Protein 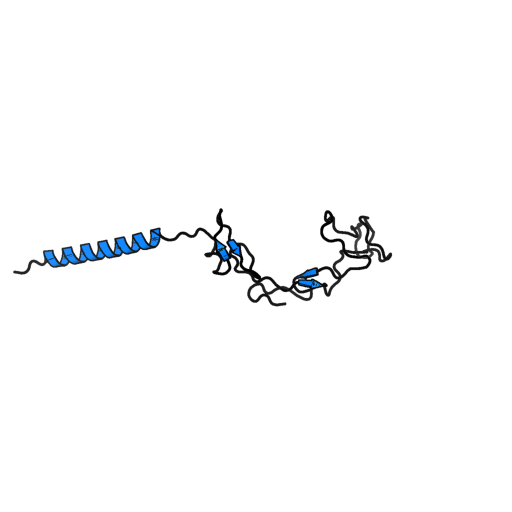AF-A0A7S1CEI7-F1 (afdb_monomer_lite)

Sequence (135 aa):
FRSPWGVLTTYTMKAAFVALLALAAFAAVNAECPNACSGHGDCATKDQCNCYPNYHGADCSLRTCPFGLSFVDTPQGDLNHDGSVTNANVAVQWSNANQWEKYPNQGQYSAGADEAHFYAECSNKGHCDYETGLC

Secondary structure (DSSP, 8-state):
---THHHHHHHHHHHHHHHHHHHHHHTT----SGGGGGGSEEEETTTEEEEPTTEESTTS-EEPPPEEE-SSPPS-S-TT-SS---S-EE--TT-SS-EESS----SS--PPTT----EEEGGGSS--BTTTTB-

pLDDT: mean 76.33, std 15.22, range [45.56, 97.38]

Organism: NCBI:txid1486930

Structure (mmCIF, N/CA/C/O backbone):
data_AF-A0A7S1CEI7-F1
#
_entry.id   AF-A0A7S1CEI7-F1
#
loop_
_atom_site.group_PDB
_atom_site.id
_atom_site.type_symbol
_atom_site.label_atom_id
_atom_site.label_alt_id
_atom_site.label_comp_id
_atom_site.label_asym_id
_atom_site.label_entity_id
_atom_site.label_seq_id
_atom_site.pdbx_PDB_ins_code
_atom_site.Cartn_x
_atom_site.Cartn_y
_atom_site.Cartn_z
_atom_site.occupancy
_atom_site.B_iso_or_equiv
_atom_site.auth_seq_id
_atom_site.auth_comp_id
_atom_site.auth_asym_id
_atom_site.auth_atom_id
_atom_site.pdbx_PDB_model_num
ATOM 1 N N . PHE A 1 1 ? -46.286 -15.044 61.443 1.00 45.56 1 PHE A N 1
ATOM 2 C CA . PHE A 1 1 ? -46.760 -14.373 60.218 1.00 45.56 1 PHE A CA 1
ATOM 3 C C . PHE A 1 1 ? -45.591 -13.675 59.539 1.00 45.56 1 PHE A C 1
ATOM 5 O O . PHE A 1 1 ? -45.220 -12.580 59.935 1.00 45.56 1 PHE A O 1
ATOM 12 N N . ARG A 1 2 ? -44.939 -14.343 58.580 1.00 52.09 2 ARG A N 1
ATOM 13 C CA . ARG A 1 2 ? -43.877 -13.731 57.769 1.00 52.09 2 ARG A CA 1
ATOM 14 C C . ARG A 1 2 ? -44.584 -12.949 56.660 1.00 52.09 2 ARG A C 1
ATOM 16 O O . ARG A 1 2 ? -45.312 -13.550 55.877 1.00 52.09 2 ARG A O 1
ATOM 23 N N . SER A 1 3 ? -44.488 -11.623 56.677 1.00 50.97 3 SER A N 1
ATOM 24 C CA . SER A 1 3 ? -45.228 -10.762 55.754 1.00 50.97 3 SER A CA 1
ATOM 25 C C . SER A 1 3 ? -44.725 -10.957 54.308 1.00 50.97 3 SER A C 1
ATOM 27 O O . SER A 1 3 ? -43.516 -10.899 54.071 1.00 50.97 3 SER A O 1
ATOM 29 N N . PRO A 1 4 ? -45.617 -11.168 53.319 1.00 57.34 4 PRO A N 1
ATOM 30 C CA . PRO A 1 4 ? -45.232 -11.368 51.913 1.00 57.34 4 PRO A CA 1
ATOM 31 C C . PRO A 1 4 ? -44.563 -10.127 51.281 1.00 57.34 4 PRO A C 1
ATOM 33 O O . PRO A 1 4 ? -43.861 -10.229 50.278 1.00 57.34 4 PRO A O 1
ATOM 36 N N . TRP A 1 5 ? -44.702 -8.963 51.921 1.00 53.91 5 TRP A N 1
ATOM 37 C CA . TRP A 1 5 ? -44.142 -7.672 51.512 1.00 53.91 5 TRP A CA 1
ATOM 38 C C . TRP A 1 5 ? -42.604 -7.580 51.590 1.00 53.91 5 TRP A C 1
ATOM 40 O O . TRP A 1 5 ? -41.998 -6.789 50.869 1.00 53.91 5 TRP A O 1
ATOM 50 N N . GLY A 1 6 ? -41.943 -8.400 52.419 1.00 52.84 6 GLY A N 1
ATOM 51 C CA . GLY A 1 6 ? -40.473 -8.403 52.529 1.00 52.84 6 GLY A CA 1
ATOM 52 C C . GLY A 1 6 ? -39.764 -9.096 51.356 1.00 52.84 6 GLY A C 1
ATOM 53 O O . GLY A 1 6 ? -38.638 -8.747 50.999 1.00 52.84 6 GLY A O 1
ATOM 54 N N . VAL A 1 7 ? -40.439 -10.060 50.723 1.00 54.88 7 VAL A N 1
ATOM 55 C CA . VAL A 1 7 ? -39.898 -10.828 49.593 1.00 54.88 7 VAL A CA 1
ATOM 56 C C . VAL A 1 7 ? -40.012 -10.020 48.297 1.00 54.88 7 VAL A C 1
ATOM 58 O O . VAL A 1 7 ? -39.038 -9.915 47.562 1.00 54.88 7 VAL A O 1
ATOM 61 N N . LEU A 1 8 ? -41.144 -9.349 48.049 1.00 54.00 8 LEU A N 1
ATOM 62 C CA . LEU A 1 8 ? -41.322 -8.508 46.855 1.00 54.00 8 LEU A CA 1
ATOM 63 C C . LEU A 1 8 ? -40.301 -7.353 46.786 1.00 54.00 8 LEU A C 1
ATOM 65 O O . LEU A 1 8 ? -39.714 -7.102 45.737 1.00 54.00 8 LEU A O 1
ATOM 69 N N . THR A 1 9 ? -40.034 -6.705 47.924 1.00 56.56 9 THR 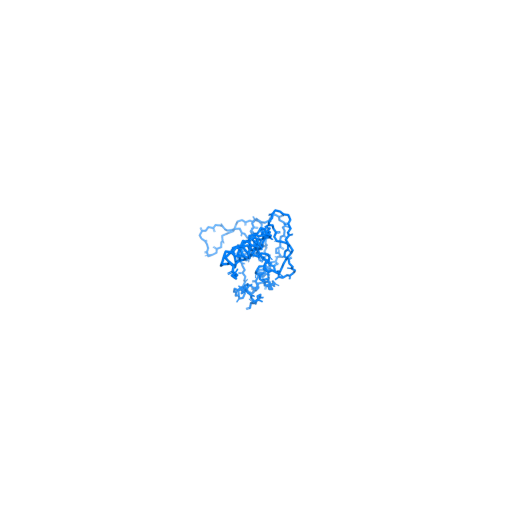A N 1
ATOM 70 C CA . THR A 1 9 ? -39.109 -5.561 48.044 1.00 56.56 9 THR A CA 1
ATOM 71 C C . THR A 1 9 ? -37.639 -5.946 47.821 1.00 56.56 9 THR A C 1
ATOM 73 O O . THR A 1 9 ? -36.836 -5.142 47.355 1.00 56.56 9 THR A O 1
ATOM 76 N N . THR A 1 10 ? -37.256 -7.190 48.118 1.00 57.59 10 THR A N 1
ATOM 77 C CA . THR A 1 10 ? -35.886 -7.675 47.875 1.00 57.59 10 THR A CA 1
ATOM 78 C C . THR A 1 10 ? -35.660 -8.086 46.418 1.00 57.59 10 THR A C 1
ATOM 80 O O . THR A 1 10 ? -34.544 -7.938 45.920 1.00 57.59 10 THR A O 1
ATOM 83 N N . TYR A 1 11 ? -36.696 -8.539 45.701 1.00 59.69 11 TYR A N 1
ATOM 84 C CA . TYR A 1 11 ? -36.615 -8.803 44.258 1.00 59.69 11 TYR A CA 1
ATOM 85 C C . TYR A 1 11 ? -36.537 -7.516 43.426 1.00 59.69 11 TYR A C 1
ATOM 87 O O . TYR A 1 11 ? -35.737 -7.456 42.492 1.00 59.69 11 TYR A O 1
ATOM 95 N N . THR A 1 12 ? -37.287 -6.470 43.787 1.00 63.38 12 THR A N 1
ATOM 96 C CA . THR A 1 12 ? -37.225 -5.169 43.095 1.00 63.38 12 THR A CA 1
ATOM 97 C C . THR A 1 12 ? -35.871 -4.483 43.274 1.00 63.38 12 THR A C 1
ATOM 99 O O . THR A 1 12 ? -35.327 -3.959 42.305 1.00 63.38 12 THR A O 1
ATOM 102 N N . MET A 1 13 ? -35.265 -4.563 44.464 1.00 68.44 13 MET A N 1
ATOM 103 C CA . MET A 1 13 ? -33.913 -4.036 44.694 1.00 68.44 13 MET A CA 1
ATOM 104 C C . MET A 1 13 ? -32.828 -4.807 43.929 1.00 68.44 13 MET A C 1
ATOM 106 O O . MET A 1 13 ? -31.921 -4.189 43.379 1.00 68.44 13 MET A O 1
ATOM 110 N N . LYS A 1 14 ? -32.929 -6.140 43.829 1.00 70.69 14 LYS A N 1
ATOM 111 C CA . LYS A 1 14 ? -31.998 -6.948 43.019 1.00 70.69 14 LYS A CA 1
ATOM 112 C C . LYS A 1 14 ? -32.119 -6.640 41.527 1.00 70.69 14 LYS A C 1
ATOM 114 O O . LYS A 1 14 ? -31.100 -6.493 40.862 1.00 70.69 14 LYS A O 1
ATOM 119 N N . ALA A 1 15 ? -33.343 -6.504 41.017 1.00 74.50 15 ALA A N 1
ATOM 120 C CA . ALA A 1 15 ? -33.584 -6.142 39.622 1.00 74.50 15 ALA A CA 1
ATOM 121 C C . ALA A 1 15 ? -33.052 -4.736 39.297 1.00 74.50 15 ALA A C 1
ATOM 123 O O . ALA A 1 15 ? -32.393 -4.556 38.277 1.00 74.50 15 ALA A O 1
ATOM 124 N N . ALA A 1 16 ? -33.258 -3.764 40.192 1.00 78.12 16 ALA A N 1
ATOM 125 C CA . ALA A 1 16 ? -32.711 -2.417 40.046 1.00 78.12 16 ALA A CA 1
ATOM 126 C C . ALA A 1 16 ? -31.173 -2.408 40.060 1.00 78.12 16 ALA A C 1
ATOM 128 O O . ALA A 1 16 ? -30.558 -1.707 39.263 1.00 78.12 16 ALA A O 1
ATOM 129 N N . PHE A 1 17 ? -30.546 -3.221 40.915 1.00 79.81 17 PHE A N 1
ATOM 130 C CA . PHE A 1 17 ? -29.087 -3.321 40.989 1.00 79.81 17 PHE A CA 1
ATOM 131 C C . PHE A 1 17 ? -28.484 -3.966 39.734 1.00 79.81 17 PHE A C 1
ATOM 133 O O . PHE A 1 17 ? -27.493 -3.474 39.204 1.00 79.81 17 PHE A O 1
ATOM 140 N N . VAL A 1 18 ? -29.108 -5.028 39.211 1.00 83.12 18 VAL A N 1
ATOM 141 C CA . VAL A 1 18 ? -28.692 -5.658 37.946 1.00 83.12 18 VAL A CA 1
ATOM 142 C C . VAL A 1 18 ? -28.887 -4.702 36.766 1.00 83.12 18 VAL A C 1
ATOM 144 O O . VAL A 1 18 ? -28.006 -4.607 35.918 1.00 83.12 18 VAL A O 1
ATOM 147 N N . ALA A 1 19 ? -29.988 -3.946 36.730 1.00 81.50 19 ALA A N 1
ATOM 148 C CA . ALA A 1 19 ? -30.227 -2.937 35.698 1.00 81.50 19 ALA A CA 1
ATOM 149 C C . ALA A 1 19 ? -29.208 -1.784 35.757 1.00 81.50 19 ALA A C 1
ATOM 151 O O . ALA A 1 19 ? -28.730 -1.341 34.717 1.00 81.50 19 ALA A O 1
ATOM 152 N N . LEU A 1 20 ? -28.829 -1.335 36.959 1.00 79.19 20 LEU A N 1
ATOM 153 C CA . LEU A 1 20 ? -27.788 -0.320 37.161 1.00 79.19 20 LEU A CA 1
ATOM 154 C C . LEU A 1 20 ? -26.401 -0.818 36.744 1.00 79.19 20 LEU A C 1
ATOM 156 O O . LEU A 1 20 ? -25.669 -0.083 36.086 1.00 79.19 20 LEU A O 1
ATOM 160 N N . LEU A 1 21 ? -26.050 -2.064 37.076 1.00 79.31 21 LEU A N 1
ATOM 161 C CA . LEU A 1 21 ? -24.798 -2.684 36.631 1.00 79.31 21 LEU A CA 1
ATOM 162 C C . LEU A 1 21 ? -24.754 -2.847 35.108 1.00 79.31 21 LEU A C 1
ATOM 164 O O . LEU A 1 21 ? -23.723 -2.578 34.497 1.00 79.31 21 LEU A O 1
ATOM 168 N N . ALA A 1 22 ? -25.871 -3.237 34.489 1.00 77.81 22 ALA A N 1
ATOM 169 C CA . ALA A 1 22 ? -25.975 -3.317 33.038 1.00 77.81 22 ALA A CA 1
ATOM 170 C C . ALA A 1 22 ? -25.798 -1.931 32.393 1.00 77.81 22 ALA A C 1
ATOM 172 O O . ALA A 1 22 ? -24.966 -1.788 31.504 1.00 77.81 22 ALA A O 1
ATOM 173 N N . LEU A 1 23 ? -26.493 -0.893 32.879 1.00 73.00 23 LEU A N 1
ATOM 174 C CA . LEU A 1 23 ? -26.337 0.483 32.382 1.00 73.00 23 LEU A CA 1
ATOM 175 C C . LEU A 1 23 ? -24.900 1.008 32.529 1.00 73.00 23 LEU A C 1
ATOM 177 O O . LEU A 1 23 ? -24.395 1.659 31.617 1.00 73.00 23 LEU A O 1
ATOM 181 N N . ALA A 1 24 ? -24.236 0.710 33.648 1.00 71.19 24 ALA A N 1
ATOM 182 C CA . ALA A 1 24 ? -22.845 1.096 33.869 1.00 71.19 24 ALA A CA 1
ATOM 183 C C . ALA A 1 24 ? -21.879 0.401 32.891 1.00 71.19 24 ALA A C 1
ATOM 185 O O . ALA A 1 24 ? -20.903 1.013 32.466 1.00 71.19 24 ALA A O 1
ATOM 186 N N . ALA A 1 25 ? -22.164 -0.842 32.487 1.00 67.81 25 ALA A N 1
ATOM 187 C CA . ALA A 1 25 ? -21.364 -1.562 31.497 1.00 67.81 25 ALA A CA 1
ATOM 188 C C . ALA A 1 25 ? -21.496 -0.974 30.077 1.00 67.81 25 ALA A C 1
ATOM 190 O O . ALA A 1 25 ? -20.519 -0.958 29.334 1.00 67.81 25 ALA A O 1
ATOM 191 N N . PHE A 1 26 ? -22.665 -0.437 29.706 1.00 61.47 26 PHE A N 1
ATOM 192 C CA . PHE A 1 26 ? -22.855 0.226 28.405 1.00 61.47 26 PHE A CA 1
ATOM 193 C C . PHE A 1 26 ? -22.185 1.606 28.319 1.00 61.47 26 PHE A C 1
ATOM 195 O O . PHE A 1 26 ? -21.833 2.043 27.228 1.00 61.47 26 PHE A O 1
ATOM 202 N N . ALA A 1 27 ? -21.975 2.286 29.450 1.00 60.28 27 ALA A N 1
ATOM 203 C CA . ALA A 1 27 ? -21.345 3.608 29.490 1.00 60.28 27 ALA A CA 1
ATOM 204 C C . ALA A 1 27 ? -19.814 3.585 29.294 1.00 60.28 27 ALA A C 1
ATOM 206 O O . ALA A 1 27 ? -19.211 4.644 29.152 1.00 60.28 27 ALA A O 1
ATOM 207 N N . ALA A 1 28 ? -19.185 2.404 29.293 1.00 58.47 28 ALA A N 1
ATOM 208 C CA . ALA A 1 28 ? -17.733 2.241 29.170 1.00 58.47 28 ALA A CA 1
ATOM 209 C C . ALA A 1 28 ? -17.260 1.884 27.746 1.00 58.47 28 ALA A C 1
ATOM 211 O O . ALA A 1 28 ? -16.091 1.548 27.553 1.00 58.47 28 ALA A O 1
ATOM 212 N N . VAL A 1 29 ? -18.147 1.915 26.744 1.00 58.44 29 VAL A N 1
ATOM 213 C CA . VAL A 1 29 ? -17.771 1.606 25.358 1.00 58.44 29 VAL A CA 1
ATOM 214 C C . VAL A 1 29 ? -17.146 2.843 24.716 1.00 58.44 29 VAL A C 1
ATOM 216 O O . VAL A 1 29 ? -17.816 3.634 24.057 1.00 58.44 29 VAL A O 1
ATOM 219 N N . ASN A 1 30 ? -15.838 2.997 24.898 1.00 60.41 30 ASN A N 1
ATOM 220 C CA . ASN A 1 30 ? -15.044 3.961 24.146 1.00 60.41 30 ASN A CA 1
ATOM 221 C C . ASN A 1 30 ? -14.711 3.345 22.781 1.00 60.41 30 ASN A C 1
ATOM 223 O O . ASN A 1 30 ? -13.651 2.751 22.595 1.00 60.41 30 ASN A O 1
ATOM 227 N N . ALA A 1 31 ? -15.632 3.449 21.824 1.00 61.00 31 ALA A N 1
ATOM 228 C CA . ALA A 1 31 ? -15.330 3.173 20.422 1.00 61.00 31 ALA A CA 1
ATOM 229 C C . ALA A 1 31 ? -14.605 4.388 19.821 1.00 61.00 31 ALA A C 1
ATOM 231 O O . ALA A 1 31 ? -15.152 5.092 18.982 1.00 61.00 31 ALA A O 1
ATOM 232 N N . GLU A 1 32 ? -13.397 4.662 20.317 1.00 77.81 32 GLU A N 1
ATOM 233 C CA . GLU A 1 32 ? -12.545 5.754 19.823 1.00 77.81 32 GLU A CA 1
ATOM 234 C C . GLU A 1 32 ? -12.063 5.450 18.397 1.00 77.81 32 GLU A C 1
ATOM 236 O O . GLU A 1 32 ? -11.837 6.350 17.612 1.00 77.81 32 GLU A O 1
ATOM 241 N N . CYS A 1 33 ? -11.956 4.174 18.013 1.00 88.12 33 CYS A N 1
ATOM 242 C CA . CYS A 1 33 ? -11.498 3.797 16.681 1.00 88.12 33 CYS A CA 1
ATOM 243 C C . CYS A 1 33 ? -12.439 2.815 15.975 1.00 88.12 33 CYS A C 1
ATOM 245 O O . CYS A 1 33 ? -13.026 1.939 16.629 1.00 88.12 33 CYS A O 1
ATOM 247 N N . PRO A 1 34 ? -12.554 2.914 14.635 1.00 90.81 34 PRO A N 1
ATOM 248 C CA . PRO A 1 34 ? -13.376 2.012 13.839 1.00 90.81 34 PRO A CA 1
ATOM 249 C C . PRO A 1 34 ? -12.940 0.562 14.074 1.00 90.81 34 PRO A C 1
ATOM 251 O O . PRO A 1 34 ? -11.750 0.251 14.048 1.00 90.81 34 PRO A O 1
ATOM 254 N N . ASN A 1 35 ? -13.912 -0.300 14.394 1.00 91.44 35 ASN A N 1
ATOM 255 C CA . ASN A 1 35 ? -13.726 -1.716 14.737 1.00 91.44 35 ASN A CA 1
ATOM 256 C C . ASN A 1 35 ? -12.582 -2.000 15.732 1.00 91.44 35 ASN A C 1
ATOM 258 O O . ASN A 1 35 ? -11.968 -3.063 15.674 1.00 91.44 35 ASN A O 1
ATOM 262 N N . ALA A 1 36 ? -12.274 -1.059 16.635 1.00 92.19 36 ALA A N 1
ATOM 263 C CA . 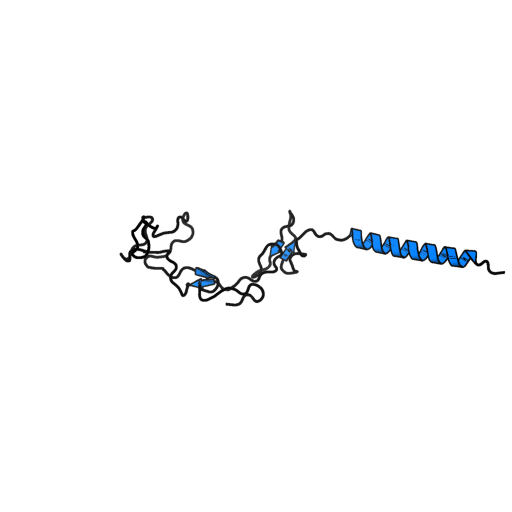ALA A 1 36 ? -11.127 -1.150 17.543 1.00 92.19 36 ALA A CA 1
ATOM 264 C C . ALA A 1 36 ? -9.806 -1.490 16.814 1.00 92.19 36 ALA A C 1
ATOM 266 O O . ALA A 1 36 ? -9.017 -2.315 17.279 1.00 92.19 36 ALA A O 1
ATOM 267 N N . CYS A 1 37 ? -9.600 -0.887 15.636 1.00 94.12 37 CYS A N 1
ATOM 268 C CA . CYS A 1 37 ? -8.463 -1.144 14.749 1.00 94.12 37 CYS A CA 1
ATOM 269 C C . CYS A 1 37 ? -8.272 -2.629 14.408 1.00 94.12 37 CYS A C 1
ATOM 271 O O . CYS A 1 37 ? -7.147 -3.070 14.180 1.00 94.12 37 CYS A O 1
ATOM 273 N N . SER A 1 38 ? -9.359 -3.411 14.434 1.00 94.75 38 SER A N 1
ATOM 274 C CA . SER A 1 38 ? -9.391 -4.857 14.183 1.00 94.75 38 SER A CA 1
ATOM 275 C C . SER A 1 38 ? -8.393 -5.668 15.023 1.00 94.75 38 SER A C 1
ATOM 277 O O . SER A 1 38 ? -8.046 -6.788 14.666 1.00 94.75 38 SER A O 1
ATOM 279 N N . GLY A 1 39 ? -7.893 -5.110 16.134 1.00 94.31 39 GLY A N 1
ATOM 280 C CA . GLY A 1 39 ? -6.791 -5.696 16.909 1.00 94.31 39 GLY A CA 1
ATOM 281 C C . GLY A 1 39 ? -5.425 -5.688 16.201 1.00 94.31 39 GLY A C 1
ATOM 282 O O . GLY A 1 39 ? -4.494 -6.356 16.651 1.00 94.31 39 GLY A O 1
ATOM 283 N N . HIS A 1 40 ? -5.292 -4.947 15.101 1.00 96.38 40 HIS A N 1
ATOM 284 C CA . HIS A 1 40 ? -4.103 -4.858 14.250 1.00 96.38 40 HIS A CA 1
ATOM 285 C C . HIS A 1 40 ? -3.507 -3.446 14.198 1.00 96.38 40 HIS A C 1
ATOM 287 O O . HIS A 1 40 ? -2.761 -3.103 13.279 1.00 96.38 40 HIS A O 1
ATOM 293 N N . GLY A 1 41 ? -3.817 -2.620 15.190 1.00 94.94 41 GLY A N 1
ATOM 294 C CA . GLY A 1 41 ? -3.249 -1.293 15.333 1.00 94.94 41 GLY A CA 1
ATOM 295 C C . GLY A 1 41 ? -3.587 -0.679 16.677 1.00 94.94 41 GLY A C 1
ATOM 296 O O . GLY A 1 41 ? -4.469 -1.154 17.396 1.00 94.94 41 GLY A O 1
ATOM 297 N N . ASP A 1 42 ? -2.894 0.408 16.982 1.00 94.06 42 ASP A N 1
ATOM 298 C CA . ASP A 1 42 ? -3.168 1.211 18.165 1.00 94.06 42 ASP A CA 1
ATOM 299 C C . ASP A 1 42 ? -4.082 2.381 17.786 1.00 94.06 42 ASP A C 1
ATOM 301 O O . ASP A 1 42 ? -3.879 3.043 16.763 1.00 94.06 42 ASP A O 1
ATOM 305 N N . CYS A 1 43 ? -5.091 2.651 18.615 1.00 93.00 43 CYS A N 1
ATOM 306 C CA . CYS A 1 43 ? -5.989 3.779 18.397 1.00 93.00 43 CYS A CA 1
ATOM 307 C C . CYS A 1 43 ? -5.274 5.101 18.720 1.00 93.00 43 CYS A C 1
ATOM 309 O O . CYS A 1 43 ? -4.864 5.327 19.861 1.00 93.00 43 CYS A O 1
ATOM 311 N N . ALA A 1 44 ? -5.094 5.953 17.710 1.00 88.75 44 ALA A N 1
ATOM 312 C CA . ALA A 1 44 ? -4.436 7.249 17.829 1.00 88.75 44 ALA A CA 1
ATOM 313 C C . ALA A 1 44 ? -5.459 8.392 17.939 1.00 88.75 44 ALA A C 1
ATOM 315 O O . ALA A 1 44 ? -6.671 8.194 17.952 1.00 88.75 44 ALA A O 1
ATOM 316 N N . THR A 1 45 ? -4.972 9.632 18.026 1.00 86.19 45 THR A N 1
ATOM 317 C CA . THR A 1 45 ? -5.846 10.810 18.098 1.00 86.19 45 THR A CA 1
ATOM 318 C C . THR A 1 45 ? -6.698 10.954 16.836 1.00 86.19 45 THR A C 1
ATOM 320 O O . THR A 1 45 ? -6.185 10.730 15.739 1.00 86.19 45 THR A O 1
ATOM 323 N N . LYS A 1 46 ? -7.919 11.489 16.982 1.00 86.38 46 LYS A N 1
ATOM 324 C CA . LYS A 1 46 ? -8.868 11.779 15.884 1.00 86.38 46 LYS A CA 1
ATOM 325 C C . LYS A 1 46 ? -9.477 10.530 15.240 1.00 86.38 46 LYS A C 1
ATOM 327 O O . LYS A 1 46 ? -9.687 10.525 14.028 1.00 86.38 46 LYS A O 1
ATOM 332 N N . ASP A 1 47 ? -9.720 9.495 16.034 1.00 87.12 47 ASP A N 1
ATOM 333 C CA . ASP A 1 47 ? -10.355 8.252 15.589 1.00 87.12 47 ASP A CA 1
ATOM 334 C C . ASP A 1 47 ? -9.609 7.562 14.433 1.00 87.12 47 ASP A C 1
ATOM 336 O O . ASP A 1 47 ? -10.202 6.946 13.545 1.00 87.12 47 ASP A O 1
ATOM 340 N N . GLN A 1 48 ? -8.279 7.703 14.417 1.00 91.19 48 GLN A N 1
ATOM 341 C CA . GLN A 1 48 ? -7.408 7.125 13.397 1.00 91.19 48 GLN A CA 1
ATOM 342 C C . GLN A 1 48 ? -6.626 5.953 13.970 1.00 91.19 48 GLN A C 1
ATOM 344 O O . GLN A 1 48 ? -5.977 6.068 15.008 1.00 91.19 48 GLN A O 1
ATOM 349 N N . CYS A 1 49 ? -6.637 4.833 13.256 1.00 94.56 49 CYS A N 1
ATOM 350 C CA . CYS A 1 49 ? -5.835 3.677 13.615 1.00 94.56 49 CYS A CA 1
ATOM 351 C C . CYS A 1 49 ? -4.402 3.813 13.098 1.00 94.56 49 CYS A C 1
ATOM 353 O O . CYS A 1 49 ? -4.174 4.031 11.907 1.00 94.56 49 CYS A O 1
ATOM 355 N N . ASN A 1 50 ? -3.428 3.639 13.989 1.00 95.06 50 ASN A N 1
ATOM 356 C CA . ASN A 1 50 ? -2.032 3.464 13.617 1.00 95.06 50 ASN A CA 1
ATOM 357 C C . ASN A 1 50 ? -1.747 1.965 13.464 1.00 95.06 50 ASN A C 1
ATOM 359 O O . ASN A 1 50 ? -1.522 1.263 14.452 1.00 95.06 50 ASN A O 1
ATOM 363 N N . CYS A 1 51 ? -1.821 1.469 12.231 1.00 97.06 51 CYS A N 1
ATOM 364 C CA . CYS A 1 51 ? -1.728 0.039 11.952 1.00 97.06 51 CYS A CA 1
ATOM 365 C C . CYS A 1 51 ? -0.334 -0.536 12.218 1.00 97.06 51 CYS A C 1
ATOM 367 O O . CYS A 1 51 ? 0.692 0.107 11.983 1.00 97.06 51 CYS A O 1
ATOM 369 N N . TYR A 1 52 ? -0.301 -1.786 12.676 1.00 97.38 52 TYR A N 1
ATOM 370 C CA . TYR A 1 52 ? 0.926 -2.565 12.786 1.00 97.38 52 TYR A CA 1
ATOM 371 C C . TYR A 1 52 ? 1.496 -2.897 11.396 1.00 97.38 52 TYR A C 1
ATOM 373 O O . TYR A 1 52 ? 0.771 -2.866 10.398 1.00 97.38 52 TYR A O 1
ATOM 381 N N . PRO A 1 53 ? 2.792 -3.255 11.297 1.00 96.44 53 PRO A N 1
ATOM 382 C CA . PRO A 1 53 ? 3.390 -3.633 10.022 1.00 96.44 53 PRO A CA 1
ATOM 383 C C . PRO A 1 53 ? 2.603 -4.733 9.295 1.00 96.44 53 PRO A C 1
ATOM 385 O O . PRO A 1 53 ? 2.231 -5.745 9.893 1.00 96.44 53 PRO A O 1
ATOM 388 N N . ASN A 1 54 ? 2.428 -4.552 7.983 1.00 94.75 54 ASN A N 1
ATOM 389 C CA . ASN A 1 54 ? 1.648 -5.407 7.077 1.00 94.75 54 ASN A CA 1
ATOM 390 C C . ASN A 1 54 ? 0.122 -5.372 7.274 1.00 94.75 54 ASN A C 1
ATOM 392 O O . ASN A 1 54 ? -0.566 -6.260 6.767 1.00 94.75 54 ASN A O 1
ATOM 396 N N . TYR A 1 55 ? -0.400 -4.366 7.977 1.00 97.00 55 TYR A N 1
ATOM 397 C CA . TYR A 1 55 ? -1.828 -4.072 8.046 1.00 97.00 55 TYR A CA 1
ATOM 398 C C . TYR A 1 55 ? -2.112 -2.638 7.596 1.00 97.00 55 TYR A C 1
ATOM 400 O O . TYR A 1 55 ? -1.308 -1.731 7.814 1.00 97.00 55 TYR A O 1
ATOM 408 N N . HIS A 1 56 ? -3.256 -2.430 6.952 1.00 95.62 56 HIS A N 1
ATOM 409 C CA . HIS A 1 56 ? -3.716 -1.127 6.472 1.00 95.62 56 HIS A CA 1
ATOM 410 C C . HIS A 1 56 ? -5.252 -1.085 6.372 1.00 95.62 56 HIS A C 1
ATOM 412 O O . HIS A 1 56 ? -5.944 -2.010 6.793 1.00 95.62 56 HIS A O 1
ATOM 418 N N . GLY A 1 57 ? -5.798 0.010 5.840 1.00 94.31 57 GLY A N 1
ATOM 419 C CA . GLY A 1 57 ? -7.236 0.293 5.856 1.00 94.31 57 GLY A CA 1
ATOM 420 C C . GLY A 1 57 ? -7.628 1.206 7.020 1.00 94.31 57 GLY A C 1
ATOM 421 O O . GLY A 1 57 ? -6.803 1.538 7.868 1.00 94.31 57 GLY A O 1
ATOM 422 N N . ALA A 1 58 ? -8.887 1.647 7.046 1.00 93.94 58 ALA A N 1
ATOM 423 C CA . ALA A 1 58 ? -9.371 2.595 8.057 1.00 93.94 58 ALA A CA 1
ATOM 424 C C . ALA A 1 58 ? -9.346 2.013 9.482 1.00 93.94 58 ALA A C 1
ATOM 426 O O . ALA A 1 58 ? -9.162 2.746 10.449 1.00 93.94 58 ALA A O 1
ATOM 427 N N . ASP A 1 59 ? -9.512 0.697 9.592 1.00 95.50 59 ASP A N 1
ATOM 428 C CA . ASP A 1 59 ? -9.561 -0.073 10.831 1.00 95.50 59 ASP A CA 1
ATOM 429 C C . ASP A 1 59 ? -8.489 -1.172 10.886 1.00 95.50 59 ASP A C 1
ATOM 431 O O . ASP A 1 59 ? -8.643 -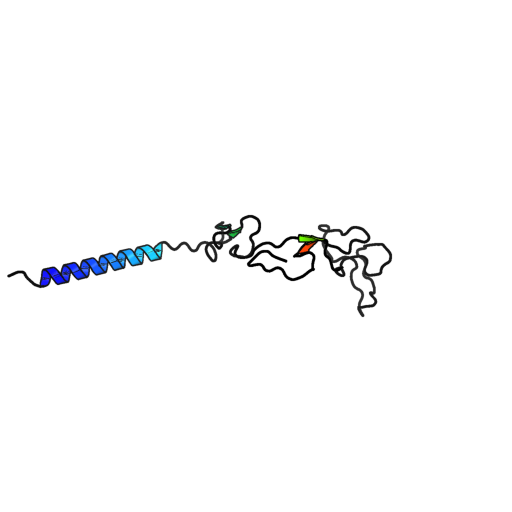2.130 11.637 1.00 95.50 59 ASP A O 1
ATOM 435 N N . CYS A 1 60 ? -7.427 -1.073 10.080 1.00 96.50 60 CYS A N 1
ATOM 436 C CA . CYS A 1 60 ? -6.336 -2.056 10.014 1.00 96.50 60 CYS A CA 1
ATOM 437 C C . CYS A 1 60 ? -6.768 -3.508 9.720 1.00 96.50 60 CYS A C 1
ATOM 439 O O . CYS A 1 60 ? -6.029 -4.439 10.035 1.00 96.50 60 CYS A O 1
ATOM 441 N N . SER A 1 61 ? -7.949 -3.721 9.133 1.00 96.81 61 SER A N 1
ATOM 442 C CA . SER A 1 61 ? -8.452 -5.059 8.788 1.00 96.81 61 SER A CA 1
ATOM 443 C C . SER A 1 61 ? -7.769 -5.673 7.564 1.00 96.81 61 SER A C 1
ATOM 445 O O . SER A 1 61 ? -7.754 -6.892 7.416 1.00 96.81 61 SER A O 1
ATOM 447 N N . LEU A 1 62 ? -7.193 -4.844 6.691 1.00 97.31 62 LEU A N 1
ATOM 448 C CA . LEU A 1 62 ? -6.609 -5.284 5.429 1.00 97.31 62 LEU A CA 1
ATOM 449 C C . LEU A 1 62 ? -5.135 -5.644 5.622 1.00 97.31 62 LEU A C 1
ATOM 451 O O . LEU A 1 62 ? -4.410 -4.971 6.357 1.00 97.31 62 LEU A O 1
ATOM 455 N N . ARG A 1 63 ? -4.670 -6.681 4.930 1.00 96.62 63 ARG A N 1
ATOM 456 C CA . ARG A 1 63 ? -3.278 -7.139 4.891 1.00 96.62 63 ARG A CA 1
ATOM 457 C C . ARG A 1 63 ? -2.548 -6.491 3.725 1.00 96.62 63 ARG A C 1
ATOM 459 O O . ARG A 1 63 ? -3.033 -6.500 2.603 1.00 96.62 63 ARG A O 1
ATOM 466 N N . THR A 1 64 ? -1.344 -5.986 3.968 1.00 94.56 64 THR A N 1
ATOM 467 C CA . THR A 1 64 ? -0.485 -5.483 2.889 1.00 94.56 64 THR A CA 1
ATOM 468 C C . THR A 1 64 ? 0.045 -6.644 2.052 1.00 94.56 64 THR A C 1
ATOM 470 O O . THR A 1 64 ? 0.708 -7.535 2.586 1.00 94.56 64 THR A O 1
ATOM 473 N N . CYS A 1 65 ? -0.206 -6.613 0.745 1.00 95.00 65 CYS A N 1
ATOM 474 C CA . CYS A 1 65 ? 0.354 -7.581 -0.191 1.00 95.00 65 CYS A CA 1
ATOM 475 C C . CYS A 1 65 ? 1.819 -7.287 -0.545 1.00 95.00 65 CYS A C 1
ATOM 477 O O . CYS A 1 65 ? 2.288 -6.153 -0.408 1.00 95.00 65 CYS A O 1
ATOM 479 N N . PRO A 1 66 ? 2.573 -8.299 -1.013 1.00 92.25 66 PRO A N 1
ATOM 480 C CA . PRO A 1 66 ? 3.935 -8.098 -1.475 1.00 92.25 66 PRO A CA 1
ATOM 481 C C . PRO A 1 66 ? 3.974 -7.173 -2.694 1.00 92.25 66 PRO A C 1
ATOM 483 O O . PRO A 1 66 ? 3.165 -7.277 -3.618 1.00 92.25 66 PRO A O 1
ATOM 486 N N . PHE A 1 67 ? 4.977 -6.302 -2.705 1.00 88.31 67 PHE A N 1
ATOM 487 C CA . PHE A 1 67 ? 5.319 -5.467 -3.847 1.00 88.31 67 PHE A CA 1
ATOM 488 C C . PHE A 1 67 ? 6.581 -6.013 -4.501 1.00 88.31 67 PHE A C 1
ATOM 490 O O . PHE A 1 67 ? 7.533 -6.409 -3.827 1.00 88.31 67 PHE A O 1
ATOM 497 N N . GLY A 1 68 ? 6.595 -6.009 -5.824 1.00 84.69 68 GLY A N 1
ATOM 498 C CA . GLY A 1 68 ? 7.740 -6.429 -6.617 1.00 84.69 68 GLY A CA 1
ATOM 499 C C . GLY A 1 68 ? 7.710 -5.760 -7.977 1.00 84.69 68 GLY A C 1
ATOM 500 O O . GLY A 1 68 ? 6.730 -5.103 -8.327 1.00 84.69 68 GLY A O 1
ATOM 501 N N . LEU A 1 69 ? 8.773 -5.957 -8.753 1.00 80.31 69 LEU A N 1
ATOM 502 C CA . LEU A 1 69 ? 8.804 -5.543 -10.156 1.00 80.31 69 LEU A CA 1
ATOM 503 C C . LEU A 1 69 ? 7.592 -6.130 -10.882 1.00 80.31 69 LEU A C 1
ATOM 505 O O . LEU A 1 69 ? 7.301 -7.322 -10.716 1.00 80.31 69 LEU A O 1
ATOM 509 N N . SER A 1 70 ? 6.859 -5.302 -11.622 1.00 83.12 70 SER A N 1
ATOM 510 C CA . SER A 1 70 ? 5.671 -5.753 -12.331 1.00 83.12 70 SER A CA 1
ATOM 511 C C . SER A 1 70 ? 6.033 -6.779 -13.404 1.00 83.12 70 SER A C 1
ATOM 513 O O . SER A 1 70 ? 7.065 -6.693 -14.057 1.00 83.12 70 SER A O 1
ATOM 515 N N . PHE A 1 71 ? 5.190 -7.799 -13.543 1.00 80.56 71 PHE A N 1
ATOM 516 C CA . PHE A 1 71 ? 5.288 -8.826 -14.577 1.00 80.56 71 PHE A CA 1
ATOM 517 C C . PHE A 1 71 ? 4.722 -8.348 -15.908 1.00 80.56 71 PHE A C 1
ATOM 519 O O . PHE A 1 71 ? 5.160 -8.797 -16.961 1.00 80.56 71 PHE A O 1
ATOM 526 N N . VAL A 1 72 ? 3.715 -7.478 -15.843 1.00 75.12 72 VAL A N 1
ATOM 527 C CA . VAL A 1 72 ? 3.209 -6.771 -17.013 1.00 75.12 72 VAL A CA 1
ATOM 528 C C . VAL A 1 72 ? 3.804 -5.378 -17.025 1.00 75.12 72 VAL A C 1
ATOM 530 O O . VAL A 1 72 ? 3.873 -4.707 -15.986 1.00 75.12 72 VAL A O 1
ATOM 533 N N . ASP A 1 73 ? 4.183 -4.958 -18.219 1.00 66.38 73 ASP A N 1
ATOM 534 C CA . ASP A 1 73 ? 4.555 -3.589 -18.506 1.00 66.38 73 ASP A CA 1
ATOM 535 C C . ASP A 1 73 ? 3.320 -2.715 -18.307 1.00 66.38 73 ASP A C 1
ATOM 537 O O . ASP A 1 73 ? 2.289 -2.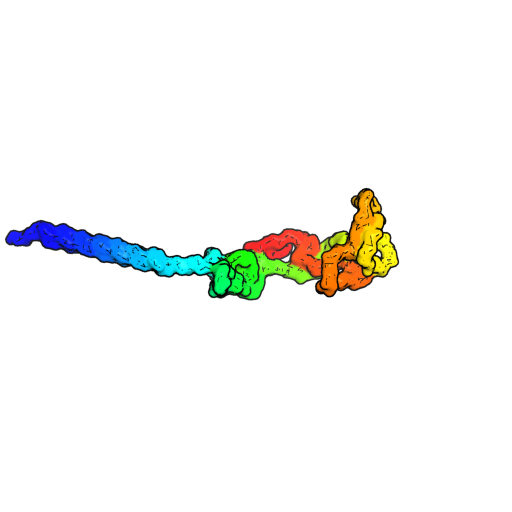891 -18.967 1.00 66.38 73 ASP A O 1
ATOM 541 N N . THR A 1 74 ? 3.381 -1.793 -17.350 1.00 60.22 74 THR A N 1
ATOM 542 C CA . THR A 1 74 ? 2.417 -0.695 -17.352 1.00 60.22 74 THR A CA 1
ATOM 543 C C . THR A 1 74 ? 2.797 0.237 -18.508 1.00 60.22 74 THR A C 1
ATOM 545 O O . THR A 1 74 ? 3.972 0.334 -18.856 1.00 60.22 74 THR A O 1
ATOM 548 N N . PRO A 1 75 ? 1.856 0.979 -19.119 1.00 57.41 75 PRO A N 1
ATOM 549 C CA . PRO A 1 75 ? 2.177 2.000 -20.125 1.00 57.41 75 PRO A CA 1
ATOM 550 C C . PRO A 1 75 ? 2.873 3.231 -19.505 1.00 57.41 75 PRO A C 1
ATOM 552 O O . PRO A 1 75 ? 2.707 4.357 -19.959 1.00 57.41 75 PRO A O 1
ATOM 555 N N . GLN A 1 76 ? 3.585 3.046 -18.399 1.00 56.53 76 GLN A N 1
ATOM 556 C CA . GLN A 1 76 ? 4.430 4.040 -17.768 1.00 56.53 76 GLN A CA 1
ATOM 557 C C . GLN A 1 76 ? 5.833 3.722 -18.299 1.00 56.53 76 GLN A C 1
ATOM 559 O O . GLN A 1 76 ? 6.309 2.616 -18.080 1.00 56.53 76 GLN A O 1
ATOM 564 N N . GLY A 1 77 ? 6.467 4.609 -19.069 1.00 63.62 77 GLY A N 1
ATOM 565 C CA . GLY A 1 77 ? 7.762 4.320 -19.702 1.00 63.62 77 GLY A CA 1
ATOM 566 C C . GLY A 1 77 ? 7.889 4.882 -21.116 1.00 63.62 77 GLY A C 1
ATOM 567 O O . GLY A 1 77 ? 7.077 5.696 -21.548 1.00 63.62 77 GLY A O 1
ATOM 568 N N . ASP A 1 78 ? 8.927 4.460 -21.837 1.00 65.12 78 ASP A N 1
ATOM 569 C CA . ASP A 1 78 ? 9.114 4.821 -23.242 1.00 65.12 78 ASP A CA 1
ATOM 570 C C . ASP A 1 78 ? 7.994 4.201 -24.097 1.00 65.12 78 ASP A C 1
ATOM 572 O O . ASP A 1 78 ? 8.062 3.079 -24.601 1.00 65.12 78 ASP A O 1
ATOM 576 N N . LEU A 1 79 ? 6.916 4.968 -24.209 1.00 72.94 79 LEU A N 1
ATOM 577 C CA . LEU A 1 79 ? 5.702 4.618 -24.920 1.00 72.94 79 LEU A CA 1
ATOM 578 C C . LEU A 1 79 ? 5.905 4.533 -26.438 1.00 72.94 79 LEU A C 1
ATOM 580 O O . LEU A 1 79 ? 5.071 3.944 -27.131 1.00 72.94 79 LEU A O 1
ATOM 584 N N . ASN A 1 80 ? 6.966 5.154 -26.955 1.00 72.50 80 ASN A N 1
ATOM 585 C CA . ASN A 1 80 ? 7.232 5.264 -28.382 1.00 72.50 80 ASN A CA 1
ATOM 586 C C . ASN A 1 80 ? 8.332 4.283 -28.864 1.00 72.50 80 ASN A C 1
ATOM 588 O O . ASN A 1 80 ? 8.471 4.093 -30.074 1.00 72.50 80 ASN A O 1
ATOM 592 N N . HIS A 1 81 ? 9.025 3.613 -27.935 1.00 68.38 81 HIS A N 1
ATOM 593 C CA . HIS A 1 81 ? 10.118 2.667 -28.164 1.00 68.38 81 HIS A CA 1
ATOM 594 C C . HIS A 1 81 ? 11.365 3.277 -28.847 1.00 68.38 81 HIS A C 1
ATOM 596 O O . HIS A 1 81 ? 11.969 2.654 -29.725 1.00 68.38 81 HIS A O 1
ATOM 602 N N . ASP A 1 82 ? 11.752 4.499 -28.476 1.00 74.81 82 ASP A N 1
ATOM 603 C CA . ASP A 1 82 ? 12.980 5.180 -28.911 1.00 74.81 82 ASP A CA 1
ATOM 604 C C . ASP A 1 82 ? 14.189 4.993 -27.968 1.00 74.81 82 ASP A C 1
ATOM 606 O O . ASP A 1 82 ? 15.290 5.466 -28.269 1.00 74.81 82 ASP A O 1
ATOM 610 N N . GLY A 1 83 ? 14.012 4.262 -26.866 1.00 69.94 83 GLY A N 1
ATOM 611 C CA . GLY A 1 83 ? 15.010 4.008 -25.827 1.00 69.94 83 GLY A CA 1
ATOM 612 C C . GLY A 1 83 ? 15.166 5.149 -24.815 1.00 69.94 83 GLY A C 1
ATOM 613 O O . GLY A 1 83 ? 16.175 5.205 -24.106 1.00 69.94 83 GLY A O 1
ATOM 614 N N . SER A 1 84 ? 14.230 6.104 -24.757 1.00 69.81 84 SER A N 1
ATOM 615 C CA . SER A 1 84 ? 14.298 7.270 -23.875 1.00 69.81 84 SER A CA 1
ATOM 616 C C . SER A 1 84 ? 12.983 7.516 -23.129 1.00 69.81 84 SER A C 1
ATOM 618 O O . SER A 1 84 ? 11.923 7.697 -23.709 1.00 69.81 84 SER A O 1
ATOM 620 N N . VAL A 1 85 ? 13.050 7.640 -21.798 1.00 70.06 85 VAL A N 1
ATOM 621 C CA . VAL A 1 85 ? 11.890 8.025 -20.972 1.00 70.06 85 VAL A CA 1
ATOM 622 C C . VAL A 1 85 ? 11.894 9.539 -20.766 1.00 70.06 85 VAL A C 1
ATOM 624 O O . VAL A 1 85 ? 12.701 10.058 -19.987 1.00 70.06 85 VAL A O 1
ATOM 627 N N . THR A 1 86 ? 10.992 10.271 -21.427 1.00 72.50 86 THR A N 1
ATOM 628 C CA . THR A 1 86 ? 10.912 11.737 -21.304 1.00 72.50 86 THR A CA 1
ATOM 629 C C . THR A 1 86 ? 9.601 12.215 -20.660 1.00 72.50 86 THR A C 1
ATOM 631 O O . THR A 1 86 ? 8.698 11.443 -20.350 1.00 72.50 86 THR A O 1
ATOM 634 N N . ASN A 1 87 ? 9.488 13.524 -20.402 1.00 72.25 87 ASN A N 1
ATOM 635 C CA . ASN A 1 87 ? 8.226 14.155 -19.979 1.00 72.25 87 ASN A CA 1
ATOM 636 C C . ASN A 1 87 ? 7.361 14.585 -21.186 1.00 72.25 87 ASN A C 1
ATOM 638 O O . ASN A 1 87 ? 6.482 15.440 -21.040 1.00 72.25 87 ASN A O 1
ATOM 642 N N . ALA A 1 88 ? 7.653 14.081 -22.388 1.00 73.44 88 ALA A N 1
ATOM 643 C CA . ALA A 1 88 ? 6.970 14.471 -23.610 1.00 73.44 88 ALA A CA 1
ATOM 644 C C . ALA A 1 88 ? 5.648 13.719 -23.812 1.00 73.44 88 ALA A C 1
ATOM 646 O O . ALA A 1 88 ? 5.394 12.649 -23.258 1.00 73.44 88 ALA A O 1
ATOM 647 N N . ASN A 1 89 ? 4.806 14.329 -24.644 1.00 82.00 89 ASN A N 1
ATOM 648 C CA . ASN A 1 89 ? 3.608 13.719 -25.195 1.00 82.00 89 ASN A CA 1
ATOM 649 C C . ASN A 1 89 ? 3.970 13.006 -26.499 1.00 82.00 89 ASN A C 1
ATOM 651 O O . ASN A 1 89 ? 4.462 13.660 -27.421 1.00 82.00 89 ASN A O 1
ATOM 655 N N . VAL A 1 90 ? 3.662 11.717 -26.608 1.00 77.38 90 VAL A N 1
ATOM 656 C CA . VAL A 1 90 ? 3.954 10.892 -27.783 1.00 77.38 90 VAL A CA 1
ATOM 657 C C . VAL A 1 90 ? 2.728 10.181 -28.324 1.00 77.38 90 VAL A C 1
ATOM 659 O O . VAL A 1 90 ? 1.785 9.860 -27.600 1.00 77.38 90 VAL A O 1
ATOM 662 N N . ALA A 1 91 ? 2.725 9.963 -29.635 1.00 77.25 91 ALA A N 1
ATOM 663 C CA . ALA A 1 91 ? 1.678 9.223 -30.320 1.00 77.25 91 ALA A CA 1
ATOM 664 C C . ALA A 1 91 ? 1.983 7.722 -30.239 1.00 77.25 91 ALA A C 1
ATOM 666 O O . ALA A 1 91 ? 2.927 7.244 -30.864 1.00 77.25 91 ALA A O 1
ATOM 667 N N . VAL A 1 92 ? 1.172 6.979 -29.486 1.00 71.31 92 VAL A N 1
ATOM 668 C CA . VAL A 1 92 ? 1.276 5.516 -29.400 1.00 71.31 92 VAL A CA 1
ATOM 669 C C . VAL A 1 92 ? 0.337 4.857 -30.401 1.00 71.31 92 VAL A C 1
ATOM 671 O O . VAL A 1 92 ? -0.789 5.311 -30.581 1.00 71.31 92 VAL A O 1
ATOM 674 N N . GLN A 1 93 ? 0.758 3.750 -31.022 1.00 68.38 93 GLN A N 1
ATOM 675 C CA . GLN A 1 93 ? -0.040 3.037 -32.040 1.00 68.38 93 GLN A CA 1
ATOM 676 C C . GLN A 1 93 ? -1.434 2.598 -31.546 1.00 68.38 93 GLN A C 1
ATOM 678 O O . GLN A 1 93 ? -2.335 2.375 -32.351 1.00 68.38 93 GLN A O 1
ATOM 683 N N . TRP A 1 94 ? -1.610 2.489 -30.227 1.00 66.88 94 TRP A N 1
ATOM 684 C CA . TRP A 1 94 ? -2.823 2.006 -29.566 1.00 66.88 94 TRP A CA 1
ATOM 685 C C . TRP A 1 94 ? -3.756 3.118 -29.064 1.00 66.88 94 TRP A C 1
ATOM 687 O O . TRP A 1 94 ? -4.817 2.817 -28.523 1.00 66.88 94 TRP A O 1
ATOM 697 N N . SER A 1 95 ? -3.393 4.394 -29.236 1.00 69.12 95 SER A N 1
ATOM 698 C CA . SER A 1 95 ? -4.220 5.539 -28.841 1.00 69.12 95 SER A CA 1
ATOM 699 C C . SER A 1 95 ? -4.339 6.532 -29.990 1.00 69.12 95 SER A C 1
ATOM 701 O O . SER A 1 95 ? -3.368 6.863 -30.662 1.00 69.12 95 SER A O 1
ATOM 703 N N . ASN A 1 96 ? -5.541 7.059 -30.199 1.00 75.75 96 ASN A N 1
ATOM 704 C CA . ASN A 1 96 ? -5.798 8.126 -31.166 1.00 75.75 96 ASN A CA 1
ATOM 705 C C . ASN A 1 96 ? -5.454 9.527 -30.621 1.00 75.75 96 ASN A C 1
ATOM 707 O O . ASN A 1 96 ? -5.765 10.527 -31.266 1.00 75.75 96 ASN A O 1
ATOM 711 N N . ALA A 1 97 ? -4.847 9.606 -29.436 1.00 79.94 97 ALA A N 1
ATOM 712 C CA . ALA A 1 97 ? -4.409 10.841 -28.804 1.00 79.94 97 ALA A CA 1
ATOM 713 C C . ALA A 1 97 ? -2.976 10.702 -28.280 1.00 79.94 97 ALA A C 1
ATOM 715 O O . ALA A 1 97 ? -2.572 9.622 -27.842 1.00 79.94 97 ALA A O 1
ATOM 716 N N . ASN A 1 98 ? -2.237 11.813 -28.253 1.00 79.62 98 ASN A N 1
ATOM 717 C CA . ASN A 1 98 ? -0.914 11.837 -27.637 1.00 79.62 98 ASN A CA 1
ATOM 718 C C . ASN A 1 98 ? -1.030 11.497 -26.144 1.00 79.62 98 ASN A C 1
ATOM 720 O O . ASN A 1 98 ? -1.887 12.044 -25.450 1.00 79.62 98 ASN A O 1
ATOM 724 N N . GLN A 1 99 ? -0.182 10.585 -25.679 1.00 75.31 99 GLN A N 1
ATOM 725 C CA . GLN A 1 99 ? -0.084 10.149 -24.288 1.00 75.31 99 GLN A CA 1
ATOM 726 C C . GLN A 1 99 ? 1.252 10.609 -23.709 1.00 75.31 99 GLN A C 1
ATOM 728 O O . GLN A 1 99 ? 2.212 10.797 -24.449 1.00 75.31 99 GLN A O 1
ATOM 733 N N . TRP A 1 100 ? 1.337 10.777 -22.395 1.00 72.56 100 TRP A N 1
ATOM 734 C CA . TRP A 1 100 ? 2.612 11.080 -21.749 1.00 72.56 100 TRP A CA 1
ATOM 735 C C . TRP A 1 100 ? 3.446 9.812 -21.587 1.00 72.56 100 TRP A C 1
ATOM 737 O O . TRP A 1 100 ? 2.958 8.857 -20.990 1.00 72.56 100 TRP A O 1
ATOM 747 N N . GLU A 1 101 ? 4.705 9.835 -22.039 1.00 68.44 101 GLU A N 1
ATOM 748 C CA . GLU A 1 101 ? 5.680 8.755 -21.774 1.00 68.44 101 GLU A CA 1
ATOM 749 C C . GLU A 1 101 ? 5.842 8.522 -20.269 1.00 68.44 101 GLU A C 1
ATOM 751 O O . GLU A 1 101 ? 5.811 7.403 -19.759 1.00 68.44 101 GLU A O 1
ATOM 756 N N . LYS A 1 102 ? 5.927 9.618 -19.514 1.00 67.88 102 LYS A N 1
ATOM 757 C CA . LYS A 1 102 ? 5.974 9.584 -18.058 1.00 67.88 102 LYS A CA 1
ATOM 758 C C . LYS A 1 102 ? 4.690 10.144 -17.462 1.00 67.88 102 LYS A C 1
ATOM 760 O O . LYS A 1 102 ? 4.320 11.285 -17.729 1.00 67.88 102 LYS A O 1
ATOM 765 N N . TYR A 1 103 ? 4.050 9.382 -16.571 1.00 56.56 103 TYR A N 1
ATOM 766 C CA . TYR A 1 103 ? 2.956 9.910 -15.751 1.00 56.56 103 TYR A CA 1
ATOM 767 C C . TYR A 1 103 ? 3.437 11.161 -14.990 1.00 56.56 103 TYR A C 1
ATOM 769 O O . TYR A 1 103 ? 4.555 11.132 -14.463 1.00 56.56 103 TYR A O 1
ATOM 777 N N . PRO A 1 104 ? 2.647 12.252 -14.897 1.00 55.69 104 PRO A N 1
ATOM 778 C CA . PRO A 1 104 ? 3.054 13.480 -14.220 1.00 55.69 104 PRO A CA 1
ATOM 779 C C . PRO A 1 104 ? 3.181 13.235 -12.714 1.00 55.69 104 PRO A C 1
ATOM 781 O O . PRO A 1 104 ? 2.274 13.503 -11.932 1.00 55.69 104 PRO A O 1
ATOM 784 N N . ASN A 1 105 ? 4.322 12.700 -12.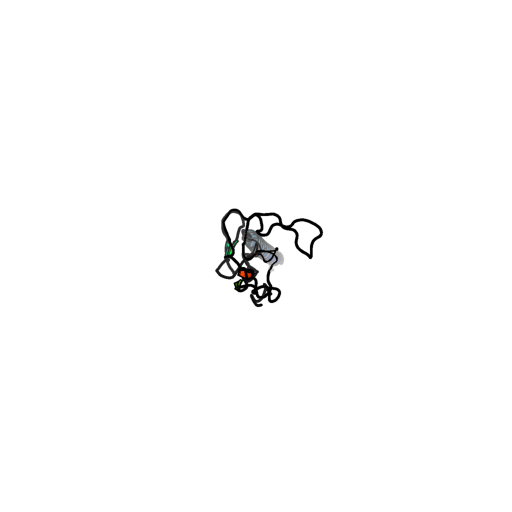298 1.00 52.44 105 ASN A N 1
ATOM 785 C CA . ASN A 1 105 ? 4.676 12.535 -10.906 1.00 52.44 105 ASN A CA 1
ATOM 786 C C . ASN A 1 105 ? 5.913 13.384 -10.633 1.00 52.44 105 ASN A C 1
ATOM 788 O O . ASN A 1 105 ? 6.933 13.259 -11.317 1.00 52.44 105 ASN A O 1
ATOM 792 N N . GLN A 1 106 ? 5.788 14.293 -9.668 1.00 55.31 106 GLN A N 1
ATOM 793 C CA . GLN A 1 106 ? 6.760 15.327 -9.319 1.00 55.31 106 GLN A CA 1
ATOM 794 C C . GLN A 1 106 ? 8.016 14.726 -8.659 1.00 55.31 106 GLN A C 1
ATOM 796 O O . GLN A 1 106 ? 8.306 14.966 -7.494 1.00 55.31 106 GLN A O 1
ATOM 801 N N . GLY A 1 107 ? 8.774 13.919 -9.403 1.00 53.22 107 GLY A N 1
ATOM 802 C CA . GLY A 1 107 ? 10.121 13.484 -9.032 1.00 53.22 107 GLY A CA 1
ATOM 803 C C . GLY A 1 107 ? 10.236 12.317 -8.047 1.00 53.22 107 GLY A C 1
ATOM 804 O O . GLY A 1 107 ? 11.358 12.013 -7.662 1.00 53.22 107 GLY A O 1
ATOM 805 N N . GLN A 1 108 ? 9.151 11.642 -7.646 1.00 51.88 108 GLN A N 1
ATOM 806 C CA . GLN A 1 108 ? 9.249 10.593 -6.613 1.00 51.88 108 GLN A CA 1
ATOM 807 C C . GLN A 1 108 ? 9.549 9.175 -7.126 1.00 51.88 108 GLN A C 1
ATOM 809 O O . GLN A 1 108 ? 10.108 8.388 -6.371 1.00 51.88 108 GLN A O 1
ATOM 814 N N . TYR A 1 109 ? 9.257 8.850 -8.389 1.00 54.28 109 TYR A N 1
ATOM 815 C CA . TYR A 1 109 ? 9.495 7.511 -8.949 1.00 54.28 109 TYR A CA 1
ATOM 816 C C . TYR A 1 109 ? 9.876 7.636 -10.427 1.00 54.28 109 TYR A C 1
ATOM 818 O O . TYR A 1 109 ? 9.030 7.596 -11.318 1.00 54.28 109 TYR A O 1
ATOM 826 N N . SER A 1 110 ? 11.149 7.912 -10.703 1.00 53.12 110 SER A N 1
ATOM 827 C CA . SER A 1 110 ? 11.662 7.860 -12.073 1.00 53.12 110 SER A CA 1
ATOM 828 C C . SER A 1 110 ? 11.990 6.406 -12.388 1.00 53.12 110 SER A C 1
ATOM 830 O O . SER A 1 110 ? 12.931 5.882 -11.801 1.00 53.12 110 SER A O 1
ATOM 832 N N . ALA A 1 111 ? 11.228 5.769 -13.283 1.00 52.66 111 ALA A N 1
ATOM 833 C CA . ALA A 1 111 ? 11.726 4.577 -13.969 1.00 52.66 111 ALA A CA 1
ATOM 834 C C . ALA A 1 111 ? 13.090 4.894 -14.578 1.00 52.66 111 ALA A C 1
ATOM 836 O O . ALA A 1 111 ? 13.299 6.011 -15.073 1.00 52.66 111 ALA A O 1
ATOM 837 N N . GLY A 1 112 ? 14.007 3.929 -14.533 1.00 56.06 112 GLY A N 1
ATOM 838 C CA . GLY A 1 112 ? 15.192 3.989 -15.377 1.00 56.06 112 GLY A CA 1
ATOM 839 C C . GLY A 1 112 ? 14.810 4.118 -16.856 1.00 56.06 112 GLY A C 1
ATOM 840 O O . GLY A 1 112 ? 13.665 3.873 -17.245 1.00 56.06 112 GLY A O 1
ATOM 841 N N . ALA A 1 113 ? 15.778 4.500 -17.693 1.00 50.41 113 ALA A N 1
ATOM 842 C CA . ALA A 1 113 ? 15.639 4.263 -19.127 1.00 50.41 113 ALA A CA 1
ATOM 843 C C . ALA A 1 113 ? 15.330 2.765 -19.326 1.00 50.41 113 ALA A C 1
ATOM 845 O O . ALA A 1 113 ? 15.992 1.930 -18.708 1.00 50.41 113 ALA A O 1
ATOM 846 N N . ASP A 1 114 ? 14.287 2.456 -20.100 1.00 53.66 114 ASP A N 1
ATOM 847 C CA . ASP A 1 114 ? 13.810 1.094 -20.391 1.00 53.66 114 ASP A CA 1
ATOM 848 C C . ASP A 1 114 ? 13.196 0.300 -19.216 1.00 53.66 114 ASP A C 1
ATOM 850 O O . ASP A 1 114 ? 13.134 -0.930 -19.261 1.00 53.66 114 ASP A O 1
ATOM 854 N N . GLU A 1 115 ? 12.709 0.957 -18.157 1.00 59.16 115 GLU A N 1
ATOM 855 C CA . GLU A 1 115 ? 12.053 0.257 -17.042 1.00 59.16 115 GLU A CA 1
ATOM 856 C C . GLU A 1 115 ? 10.524 0.296 -17.146 1.00 59.16 115 GLU A C 1
ATOM 858 O O . GLU A 1 115 ? 9.862 1.195 -16.634 1.00 59.16 115 GLU A O 1
ATOM 863 N N . ALA A 1 116 ? 9.964 -0.718 -17.808 1.00 56.19 116 ALA A N 1
ATOM 864 C CA . ALA A 1 116 ? 8.522 -0.965 -17.871 1.00 56.19 116 ALA A CA 1
ATOM 865 C C . ALA A 1 116 ? 7.993 -1.784 -16.666 1.00 56.19 116 ALA A C 1
ATOM 867 O O . ALA A 1 116 ? 6.786 -1.850 -16.414 1.00 56.19 116 ALA A O 1
ATOM 868 N N . HIS A 1 117 ? 8.905 -2.353 -15.865 1.00 64.94 117 HIS A N 1
ATOM 869 C CA . HIS A 1 117 ? 8.606 -3.183 -14.697 1.00 64.94 117 HIS A CA 1
ATOM 870 C C . HIS A 1 117 ? 8.591 -2.387 -13.381 1.00 64.94 117 HIS A C 1
ATOM 872 O O . HIS A 1 117 ? 9.389 -2.633 -12.475 1.00 64.94 117 HIS A O 1
ATOM 878 N N . PHE A 1 118 ? 7.683 -1.422 -13.247 1.00 71.06 118 PHE A N 1
ATOM 879 C CA . PHE A 1 118 ? 7.545 -0.656 -12.003 1.00 71.06 118 PHE A CA 1
ATOM 880 C C . PHE A 1 118 ? 7.195 -1.547 -10.804 1.00 71.06 118 PHE A C 1
ATOM 882 O O . PHE A 1 118 ? 6.527 -2.572 -10.943 1.00 71.06 118 PHE A O 1
ATOM 889 N N . TYR A 1 119 ? 7.596 -1.134 -9.595 1.00 75.94 119 TYR A N 1
ATOM 890 C CA . TYR A 1 119 ? 7.121 -1.781 -8.371 1.00 75.94 119 TYR A CA 1
ATOM 891 C C . TYR A 1 119 ? 5.596 -1.685 -8.293 1.00 75.94 119 TYR A C 1
ATOM 893 O O . TYR A 1 119 ? 5.036 -0.595 -8.177 1.00 75.94 119 TYR A O 1
ATOM 901 N N . ALA A 1 120 ? 4.941 -2.837 -8.336 1.00 83.62 120 ALA A N 1
ATOM 902 C CA . ALA A 1 120 ? 3.497 -2.957 -8.294 1.00 83.62 120 ALA A CA 1
ATOM 903 C C . ALA A 1 120 ? 3.072 -3.960 -7.224 1.00 83.62 120 ALA A C 1
ATOM 905 O O . ALA A 1 120 ? 3.797 -4.912 -6.909 1.00 83.62 120 ALA A O 1
ATOM 906 N N . GLU A 1 121 ? 1.878 -3.745 -6.677 1.00 89.69 121 GLU A N 1
ATOM 907 C CA . GLU A 1 121 ? 1.243 -4.710 -5.786 1.00 89.69 121 GLU A CA 1
ATOM 908 C C . GLU A 1 121 ? 1.059 -6.030 -6.538 1.00 89.69 121 GLU A C 1
ATOM 910 O O . GLU A 1 121 ? 0.660 -6.049 -7.707 1.00 89.69 121 GLU A O 1
ATOM 915 N N . CYS A 1 122 ? 1.437 -7.138 -5.902 1.00 91.69 122 CYS A N 1
ATOM 916 C CA . CYS A 1 122 ? 1.423 -8.462 -6.514 1.00 91.69 122 CYS A CA 1
ATOM 917 C C . CYS A 1 122 ? 2.212 -8.570 -7.827 1.00 91.69 122 CYS A C 1
ATOM 919 O O . CYS A 1 122 ? 1.933 -9.453 -8.643 1.00 91.69 122 CYS A O 1
ATOM 921 N N . SER A 1 123 ? 3.180 -7.675 -8.075 1.00 89.88 123 SER A N 1
ATOM 922 C CA . SER A 1 123 ? 3.881 -7.590 -9.360 1.00 89.88 123 SER A CA 1
ATOM 923 C C . SER A 1 123 ? 2.915 -7.534 -10.557 1.00 89.88 123 SER A C 1
ATOM 925 O O . SER A 1 123 ? 3.247 -8.038 -11.625 1.00 89.88 123 SER A O 1
ATOM 927 N N . ASN A 1 124 ? 1.696 -7.001 -10.407 1.00 84.94 124 ASN A N 1
ATOM 928 C CA . ASN A 1 124 ? 0.639 -7.073 -11.428 1.00 84.94 124 ASN A CA 1
ATOM 929 C C . ASN A 1 124 ? 0.369 -8.495 -11.990 1.00 84.94 124 ASN A C 1
ATOM 931 O O . ASN A 1 124 ? -0.121 -8.639 -13.109 1.00 84.94 124 ASN A O 1
ATOM 935 N N . LYS A 1 125 ? 0.695 -9.564 -11.248 1.00 86.56 125 LYS A N 1
ATOM 936 C CA . LYS A 1 125 ? 0.398 -10.955 -11.645 1.00 86.56 125 LYS A CA 1
ATOM 937 C C . LYS A 1 125 ? -1.037 -11.372 -11.315 1.00 86.56 125 LYS A C 1
ATOM 939 O O . LYS A 1 125 ? -1.479 -12.426 -11.763 1.00 86.56 125 LYS A O 1
ATOM 944 N N . GLY A 1 126 ? -1.751 -10.558 -10.542 1.00 87.81 126 GLY A N 1
ATOM 945 C CA . GLY A 1 126 ? -3.103 -10.828 -10.072 1.00 87.81 126 GLY A CA 1
ATOM 946 C C . GLY A 1 126 ? -3.587 -9.760 -9.095 1.00 87.81 126 GLY A C 1
ATOM 947 O O . GLY A 1 126 ? -2.917 -8.747 -8.888 1.00 87.81 126 GLY A O 1
ATOM 948 N N . HIS A 1 127 ? -4.760 -10.001 -8.510 1.00 91.25 127 HIS A N 1
ATOM 949 C CA . HIS A 1 127 ? -5.303 -9.176 -7.434 1.00 91.25 127 HIS A CA 1
ATOM 950 C C . HIS A 1 127 ? -4.756 -9.625 -6.082 1.00 91.25 127 HIS A C 1
ATOM 952 O O . HIS A 1 127 ? -4.626 -10.821 -5.835 1.00 91.25 127 HIS A O 1
ATOM 958 N N . CYS A 1 128 ? -4.500 -8.654 -5.210 1.00 93.88 128 CYS A N 1
ATOM 959 C CA . CYS A 1 128 ? -4.247 -8.913 -3.804 1.00 93.88 128 CYS A CA 1
ATOM 960 C C . CYS A 1 128 ? -5.530 -9.396 -3.117 1.00 93.88 128 CYS A C 1
ATOM 962 O O . CYS A 1 128 ? -6.569 -8.735 -3.196 1.00 93.88 128 CYS A O 1
ATOM 964 N N . ASP A 1 129 ? -5.446 -10.519 -2.410 1.00 96.25 129 ASP A N 1
ATOM 965 C CA . ASP A 1 129 ? -6.416 -10.864 -1.379 1.00 96.25 129 ASP A CA 1
ATOM 966 C C . ASP A 1 129 ? -6.012 -10.169 -0.075 1.00 96.25 129 ASP A C 1
ATOM 968 O O . ASP A 1 129 ? -5.104 -10.610 0.629 1.00 96.25 129 ASP A O 1
ATOM 972 N N . TYR A 1 130 ? -6.696 -9.074 0.252 1.00 95.25 130 TYR A N 1
ATOM 973 C CA . TYR A 1 130 ? -6.411 -8.282 1.446 1.00 95.25 130 TYR A CA 1
ATOM 974 C C . TYR A 1 130 ? -6.823 -8.965 2.758 1.00 95.25 130 TYR A C 1
ATOM 976 O O . TYR A 1 130 ? -6.445 -8.474 3.818 1.00 95.25 130 TYR A O 1
ATOM 984 N N . GLU A 1 131 ? -7.556 -10.081 2.743 1.00 95.19 131 GLU A N 1
ATOM 985 C CA . GLU A 1 131 ? -7.814 -10.843 3.973 1.00 95.19 131 GLU A CA 1
ATOM 986 C C . GLU A 1 131 ? -6.596 -11.696 4.351 1.00 95.19 131 GLU A C 1
ATOM 988 O O . GLU A 1 131 ? -6.250 -11.825 5.527 1.00 95.19 131 GLU A O 1
ATOM 993 N N . THR A 1 132 ? -5.906 -12.255 3.354 1.00 94.44 132 THR A N 1
ATOM 994 C CA . THR A 1 132 ? -4.760 -13.154 3.567 1.00 94.44 132 THR A CA 1
ATOM 995 C C . THR A 1 132 ? -3.404 -12.468 3.368 1.00 94.44 132 THR A C 1
ATOM 997 O O . THR A 1 132 ? -2.411 -12.859 3.990 1.00 94.44 132 THR A O 1
ATOM 1000 N N . GLY A 1 133 ? -3.358 -11.403 2.568 1.00 93.19 133 GLY A N 1
ATOM 1001 C CA . GLY A 1 133 ? -2.145 -10.736 2.092 1.00 93.19 133 GLY A CA 1
ATOM 1002 C C . GLY A 1 133 ? -1.450 -11.490 0.955 1.00 93.19 133 GLY A C 1
ATOM 1003 O O . GLY A 1 133 ? -0.247 -11.306 0.753 1.00 93.19 133 GLY A O 1
ATOM 1004 N N . LEU A 1 134 ? -2.169 -12.383 0.266 1.00 92.88 134 LEU A N 1
ATOM 1005 C CA . LEU A 1 134 ? -1.625 -13.214 -0.802 1.00 92.88 134 LEU A CA 1
ATOM 1006 C C . LEU A 1 134 ? -1.909 -12.644 -2.192 1.00 92.88 134 LEU A C 1
ATOM 1008 O O . LEU A 1 134 ? -2.950 -12.043 -2.459 1.00 92.88 134 LEU A O 1
ATOM 1012 N N . CYS A 1 135 ? -0.942 -12.923 -3.057 1.00 90.19 135 CYS A N 1
ATOM 1013 C CA . CYS A 1 135 ? -0.987 -12.848 -4.505 1.00 90.19 135 CYS A CA 1
ATOM 1014 C C . CYS A 1 135 ? -0.793 -14.285 -5.028 1.00 90.19 135 CYS A C 1
ATOM 1016 O O . CYS A 1 135 ? -1.324 -14.595 -6.107 1.00 90.19 135 CYS A O 1
#

InterPro domains:
  IPR000742 EGF-like domain [PS00022] (49-60)
  IPR000742 EGF-like domain [PS50026] (29-61)

Radius of gyration: 30.02 Å; chains: 1; bounding box: 62×30×92 Å

Foldseek 3Di:
DPDPVVVVVVVVVVVVVVVVVVVVVVVPPPPLEDVCLVVQFHQDPPNATPGDPQFDDRSRQFGAADWDFAPDQDLQADQPPPQDQDQDFDDHPPDPGTDGNHDPDDPDDDADRVRSRDTDGVSNPDDQPRNVSYD